Protein AF-A0A1F4AHX6-F1 (afdb_monomer_lite)

pLDDT: mean 86.94, std 16.29, range [37.53, 98.69]

Foldseek 3Di:
DDDDDPPPPPPDPPDDPPDDPDPLVVLVVLLVVCLVQPPLPLQLVVQDPQLVPFPPSVVDDSSQLVVLLNCLSVLHLGDPSVVSCLVSDPLPQRSQVRDPSNRSVSVSSVSSVCSCCCVNPHDHNDDPDDPDCPVVVVVVVCPVPDDPVVSVVVVD

Sequence (156 aa):
MFAFRHQAACMSVTNFPAKPATLIEHLGQFIADTLTRCTRCGACFKACPMTGYAPGLPAADAQDVVAGVLGLLRQEAGTADALAWIEACTQSGRCSAACPEGINAMKMMRVARMSALGSLGAPRKIAPREEKGFFRRIGAFSQLQFSADEIEKWQR

Structure (mmCIF, N/CA/C/O backbone):
data_AF-A0A1F4AHX6-F1
#
_entry.id   AF-A0A1F4AHX6-F1
#
loop_
_atom_site.group_PDB
_atom_site.id
_atom_site.type_symbol
_atom_site.label_atom_id
_atom_site.label_alt_id
_atom_site.label_comp_id
_atom_site.label_asym_id
_atom_site.label_entity_id
_atom_site.label_seq_id
_atom_site.pdbx_PDB_ins_code
_atom_site.Cartn_x
_atom_site.Cartn_y
_atom_site.Cartn_z
_atom_site.occupancy
_atom_site.B_iso_or_equiv
_atom_site.auth_seq_id
_atom_site.auth_comp_id
_atom_site.auth_asym_id
_atom_site.auth_atom_id
_atom_site.pdbx_PDB_model_num
ATOM 1 N N . MET A 1 1 ? -7.769 -52.523 19.531 1.00 39.34 1 MET A N 1
ATOM 2 C CA . MET A 1 1 ? -8.126 -52.664 18.104 1.00 39.34 1 MET A CA 1
ATOM 3 C C . MET A 1 1 ? -8.900 -51.422 17.665 1.00 39.34 1 MET A C 1
ATOM 5 O O . MET A 1 1 ? -10.110 -51.479 17.610 1.00 39.34 1 MET A O 1
ATOM 9 N N . PHE A 1 2 ? -8.228 -50.290 17.427 1.00 37.53 2 PHE A N 1
ATOM 10 C CA . PHE A 1 2 ? -8.809 -49.116 16.752 1.00 37.53 2 PHE A CA 1
ATOM 11 C C . PHE A 1 2 ? -7.665 -48.336 16.097 1.00 37.53 2 PHE A C 1
ATOM 13 O O . PHE A 1 2 ? -6.926 -47.618 16.763 1.00 37.53 2 PHE A O 1
ATOM 20 N N . ALA A 1 3 ? -7.469 -48.556 14.798 1.00 39.09 3 ALA A N 1
ATOM 21 C CA . ALA A 1 3 ? -6.518 -47.813 13.984 1.00 39.09 3 ALA A CA 1
ATOM 22 C C . ALA A 1 3 ? -7.232 -46.578 13.416 1.00 39.09 3 ALA A C 1
ATOM 24 O O . ALA A 1 3 ? -8.070 -46.697 12.523 1.00 39.09 3 ALA A O 1
ATOM 25 N N . PHE A 1 4 ? -6.917 -45.392 13.939 1.00 41.38 4 PHE A N 1
ATOM 26 C CA . PHE A 1 4 ? -7.351 -44.127 13.349 1.00 41.38 4 PHE A CA 1
ATOM 27 C C . PHE A 1 4 ? -6.550 -43.874 12.066 1.00 41.38 4 PHE A C 1
ATOM 29 O O . PHE A 1 4 ? -5.407 -43.421 12.098 1.00 41.38 4 PHE A O 1
ATOM 36 N N . ARG A 1 5 ? -7.159 -44.175 10.916 1.00 45.44 5 ARG A N 1
ATOM 37 C CA . ARG A 1 5 ? -6.695 -43.713 9.602 1.00 45.44 5 ARG A CA 1
ATOM 38 C C . ARG A 1 5 ? -6.757 -42.182 9.567 1.00 45.44 5 ARG A C 1
ATOM 40 O O . ARG A 1 5 ? -7.837 -41.609 9.463 1.00 45.44 5 ARG A O 1
ATOM 47 N N . HIS A 1 6 ? -5.608 -41.514 9.630 1.00 46.03 6 HIS A N 1
ATOM 48 C CA . HIS A 1 6 ? -5.483 -40.124 9.192 1.00 46.03 6 HIS A CA 1
ATOM 49 C C . HIS A 1 6 ? -5.485 -40.095 7.662 1.00 46.03 6 HIS A C 1
ATOM 51 O O . HIS A 1 6 ? -4.460 -40.283 7.011 1.00 46.03 6 HIS A O 1
ATOM 57 N N . GLN A 1 7 ? -6.667 -39.897 7.084 1.00 43.66 7 GLN A N 1
ATOM 58 C CA . GLN A 1 7 ? -6.826 -39.606 5.666 1.00 43.66 7 GLN A CA 1
ATOM 59 C C . GLN A 1 7 ? -6.562 -38.106 5.467 1.00 43.66 7 GLN A C 1
ATOM 61 O O . GLN A 1 7 ? -7.481 -37.291 5.492 1.00 43.66 7 GLN A O 1
ATOM 66 N N . ALA A 1 8 ? -5.292 -37.727 5.317 1.00 44.69 8 ALA A N 1
ATOM 67 C CA . ALA A 1 8 ? -4.942 -36.404 4.814 1.00 44.69 8 ALA A CA 1
ATOM 68 C C . ALA A 1 8 ? -5.373 -36.341 3.341 1.00 44.69 8 ALA A C 1
ATOM 70 O O . ALA A 1 8 ? -4.722 -36.905 2.461 1.00 44.69 8 ALA A O 1
ATOM 71 N N . ALA A 1 9 ? -6.519 -35.713 3.083 1.00 43.66 9 ALA A N 1
ATOM 72 C CA . ALA A 1 9 ? -6.969 -35.409 1.736 1.00 43.66 9 ALA A CA 1
ATOM 73 C C . ALA A 1 9 ? -5.978 -34.417 1.110 1.00 43.66 9 ALA A C 1
ATOM 75 O O . ALA A 1 9 ? -5.965 -33.231 1.434 1.00 43.66 9 ALA A O 1
ATOM 76 N N . CYS A 1 10 ? -5.120 -34.919 0.226 1.00 42.31 10 CYS A N 1
ATOM 77 C CA . CYS A 1 10 ? -4.302 -34.101 -0.653 1.00 42.31 10 CYS A CA 1
ATOM 78 C C . CYS A 1 10 ? -5.253 -33.441 -1.664 1.00 42.31 10 CYS A C 1
ATOM 80 O O . CYS A 1 10 ? -5.622 -34.047 -2.668 1.00 42.31 10 CYS A O 1
ATOM 82 N N . MET A 1 11 ? -5.743 -32.238 -1.353 1.00 42.34 11 MET A N 1
ATOM 83 C CA . MET A 1 11 ? -6.505 -31.435 -2.308 1.00 42.34 11 MET A CA 1
ATOM 84 C C . MET A 1 11 ? -5.555 -31.043 -3.441 1.00 42.34 11 MET A C 1
ATOM 86 O O . MET A 1 11 ? -4.597 -30.298 -3.242 1.00 42.34 11 MET A O 1
ATOM 90 N N . SER A 1 12 ? -5.791 -31.595 -4.626 1.00 48.56 12 SER A N 1
ATOM 91 C CA . SER A 1 12 ? -5.014 -31.338 -5.832 1.00 48.56 12 SER A CA 1
ATOM 92 C C . SER A 1 12 ? -5.196 -29.882 -6.277 1.00 48.56 12 SER A C 1
ATOM 94 O O . SER A 1 12 ? -6.215 -29.522 -6.866 1.00 48.56 12 SER A O 1
ATOM 96 N N . VAL A 1 13 ? -4.208 -29.030 -5.999 1.00 52.44 13 VAL A N 1
ATOM 97 C CA . VAL A 1 13 ? -4.164 -27.643 -6.487 1.00 52.44 13 VAL A CA 1
ATOM 98 C C . VAL A 1 13 ? -3.716 -27.659 -7.953 1.00 52.44 13 VAL A C 1
ATOM 100 O O . VAL A 1 13 ? -2.554 -27.415 -8.261 1.00 52.44 13 VAL A O 1
ATOM 103 N N . THR A 1 14 ? -4.609 -28.020 -8.877 1.00 50.62 14 THR A N 1
ATOM 104 C CA . THR A 1 14 ? -4.281 -28.178 -10.311 1.00 50.62 14 THR A CA 1
ATOM 105 C C . THR A 1 14 ? -4.651 -26.975 -11.173 1.00 50.62 14 THR A C 1
ATOM 107 O O . THR A 1 14 ? -4.724 -27.107 -12.389 1.00 50.62 14 THR A O 1
ATOM 110 N N . ASN A 1 15 ? -4.859 -25.792 -10.592 1.00 56.12 15 ASN A N 1
ATOM 111 C CA . ASN A 1 15 ? -5.124 -24.594 -11.388 1.00 56.12 15 ASN A CA 1
ATOM 112 C C . ASN A 1 15 ? -4.305 -23.399 -10.896 1.00 56.12 15 ASN A C 1
ATOM 114 O O . ASN A 1 15 ? -4.821 -22.472 -10.274 1.00 56.12 15 ASN A O 1
ATOM 118 N N . PHE A 1 16 ? -2.995 -23.445 -11.149 1.00 57.66 16 PHE A N 1
ATOM 119 C CA . PHE A 1 16 ? -2.164 -22.252 -11.041 1.00 57.66 16 PHE A CA 1
ATOM 120 C C . PHE A 1 16 ? -2.440 -21.361 -12.258 1.00 57.66 16 PHE A C 1
ATOM 122 O O . PHE A 1 16 ? -2.364 -21.857 -13.385 1.00 57.66 16 PHE A O 1
ATOM 129 N N . PRO A 1 17 ? -2.759 -20.066 -12.070 1.00 67.12 17 PRO A N 1
ATOM 130 C CA . PRO A 1 17 ? -2.892 -19.150 -13.194 1.00 67.12 17 PRO A CA 1
ATOM 131 C C . PRO A 1 17 ? -1.598 -19.146 -14.014 1.00 67.12 17 PRO A C 1
ATOM 133 O O . PRO A 1 17 ? -0.503 -19.315 -13.467 1.00 67.12 17 PRO A O 1
ATOM 136 N N . ALA A 1 18 ? -1.728 -18.958 -15.329 1.00 78.00 18 ALA A N 1
ATOM 137 C CA . ALA A 1 18 ? -0.583 -18.896 -16.227 1.00 78.00 18 ALA A CA 1
ATOM 138 C C . ALA A 1 18 ? 0.445 -17.873 -15.718 1.00 78.00 18 ALA A C 1
ATOM 140 O O . ALA A 1 18 ? 0.089 -16.772 -15.283 1.00 78.00 18 ALA A O 1
ATOM 141 N N . LYS A 1 19 ? 1.727 -18.251 -15.768 1.00 80.06 19 LYS A N 1
ATOM 142 C CA . LYS A 1 19 ? 2.831 -17.379 -15.363 1.00 80.06 19 LYS A CA 1
ATOM 143 C C . LYS A 1 19 ? 2.754 -16.071 -16.172 1.00 80.06 19 LYS A C 1
ATOM 145 O O . LYS A 1 19 ? 2.738 -16.148 -17.399 1.00 80.06 19 LYS A O 1
ATOM 150 N N . PRO A 1 20 ? 2.733 -14.896 -15.523 1.00 83.88 20 PRO A N 1
ATOM 151 C CA . PRO A 1 20 ? 2.712 -13.620 -16.233 1.00 83.88 20 PRO A CA 1
ATOM 152 C C . PRO A 1 20 ? 3.999 -13.430 -17.045 1.00 83.88 20 PRO A C 1
ATOM 154 O O . PRO A 1 20 ? 5.084 -13.818 -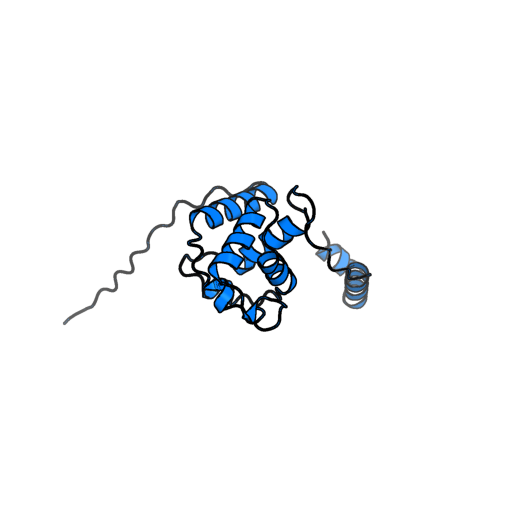16.592 1.00 83.88 20 PRO A O 1
ATOM 157 N N . ALA A 1 21 ? 3.878 -12.827 -18.228 1.00 83.88 21 ALA A N 1
ATOM 158 C CA . ALA A 1 21 ? 5.001 -12.577 -19.128 1.00 83.88 21 ALA A CA 1
ATOM 159 C C . ALA A 1 21 ? 5.789 -11.325 -18.718 1.00 83.88 21 ALA A C 1
ATOM 161 O O . ALA A 1 21 ? 6.993 -11.244 -18.965 1.00 83.88 21 ALA A O 1
ATOM 162 N N . THR A 1 22 ? 5.135 -10.365 -18.051 1.00 89.69 22 THR A N 1
ATOM 163 C CA . THR A 1 22 ? 5.761 -9.109 -17.611 1.00 89.69 22 THR A CA 1
ATOM 164 C C . THR A 1 22 ? 5.544 -8.812 -16.126 1.00 89.69 22 THR A C 1
ATOM 166 O O . THR A 1 22 ? 4.629 -9.323 -15.475 1.00 89.69 22 THR A O 1
ATOM 169 N N . LEU A 1 23 ? 6.383 -7.927 -15.572 1.00 86.81 23 LEU A N 1
ATOM 170 C CA . LEU A 1 23 ? 6.207 -7.417 -14.210 1.00 86.81 23 LEU A CA 1
ATOM 171 C C . LEU A 1 23 ? 4.861 -6.698 -14.049 1.00 86.81 23 LEU A C 1
ATOM 173 O O . LEU A 1 23 ? 4.189 -6.889 -13.041 1.00 86.81 23 LEU A O 1
ATOM 177 N N . ILE A 1 24 ? 4.461 -5.890 -15.034 1.00 90.12 24 ILE A N 1
ATOM 178 C CA . ILE A 1 24 ? 3.201 -5.138 -14.980 1.00 90.12 24 ILE A CA 1
ATOM 179 C C . ILE A 1 24 ? 2.004 -6.090 -14.958 1.00 90.12 24 ILE A C 1
ATOM 181 O O . ILE A 1 24 ? 1.116 -5.910 -14.129 1.00 90.12 24 ILE A O 1
ATOM 185 N N . GLU A 1 25 ? 2.015 -7.151 -15.767 1.00 90.62 25 GLU A N 1
ATOM 186 C CA . GLU A 1 25 ? 0.988 -8.200 -15.709 1.00 90.62 25 GLU A CA 1
ATOM 187 C C . GLU A 1 25 ? 0.958 -8.900 -14.349 1.00 90.62 25 GLU A C 1
ATOM 189 O O . GLU A 1 25 ? -0.112 -9.062 -13.762 1.00 90.62 25 GLU A O 1
ATOM 194 N N . HIS A 1 26 ? 2.123 -9.270 -13.807 1.00 92.31 26 HIS A N 1
ATOM 195 C CA . HIS A 1 26 ? 2.208 -9.908 -12.492 1.00 92.31 26 HIS A CA 1
ATOM 196 C C . HIS A 1 26 ? 1.625 -9.027 -11.378 1.00 92.31 26 HIS A C 1
ATOM 198 O O . HIS A 1 26 ? 0.922 -9.509 -10.484 1.00 92.31 26 HIS A O 1
ATOM 204 N N . LEU A 1 27 ? 1.926 -7.727 -11.414 1.00 94.62 27 LEU A N 1
ATOM 205 C CA . LEU A 1 27 ? 1.377 -6.760 -10.469 1.00 94.62 27 LEU A CA 1
ATOM 206 C C . LEU A 1 27 ? -0.122 -6.555 -10.692 1.00 94.62 27 LEU A C 1
ATOM 208 O O . LEU A 1 27 ? -0.858 -6.515 -9.711 1.00 94.62 27 LEU A O 1
ATOM 212 N N . GLY A 1 28 ? -0.580 -6.500 -11.944 1.00 95.00 28 GLY A N 1
ATOM 213 C CA . GLY A 1 28 ? -1.994 -6.397 -12.303 1.00 95.00 28 GLY A CA 1
ATOM 214 C C . GLY A 1 28 ? -2.823 -7.570 -11.780 1.00 95.00 28 GLY A C 1
ATOM 215 O O . GLY A 1 28 ? -3.851 -7.351 -11.142 1.00 95.00 28 GLY A O 1
ATOM 216 N N . GLN A 1 29 ? -2.339 -8.805 -11.945 1.00 95.19 29 GLN A N 1
ATOM 217 C CA . GLN A 1 29 ? -2.976 -10.007 -11.389 1.00 95.19 29 GLN A CA 1
ATOM 218 C C . GLN A 1 29 ? -3.084 -9.936 -9.859 1.00 95.19 29 GLN A C 1
ATOM 220 O O . GLN A 1 29 ? -4.135 -10.222 -9.291 1.00 95.19 29 GLN A O 1
ATOM 225 N N . PHE A 1 30 ? -2.010 -9.511 -9.186 1.00 96.81 30 PHE A N 1
ATOM 226 C CA . PHE A 1 30 ? -2.012 -9.348 -7.732 1.00 96.81 30 PHE A CA 1
ATOM 227 C C . PHE A 1 30 ? -2.960 -8.234 -7.261 1.00 96.81 30 PHE A C 1
ATOM 229 O O . PHE A 1 30 ? -3.639 -8.399 -6.246 1.00 96.81 30 PHE A O 1
ATOM 236 N N . ILE A 1 31 ? -3.008 -7.107 -7.978 1.00 97.81 31 ILE A N 1
ATOM 237 C CA . ILE A 1 31 ? -3.922 -5.995 -7.691 1.00 97.81 31 ILE A CA 1
ATOM 238 C C . ILE A 1 31 ? -5.369 -6.466 -7.824 1.00 97.81 31 ILE A C 1
ATOM 240 O O . ILE A 1 31 ? -6.151 -6.244 -6.904 1.00 97.81 31 ILE A O 1
ATOM 244 N N . ALA A 1 32 ? -5.707 -7.147 -8.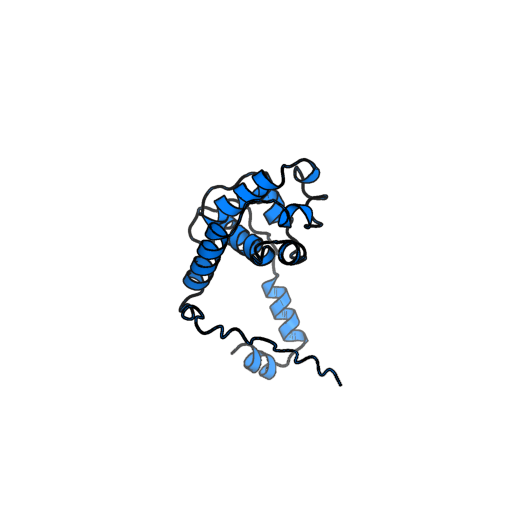922 1.00 97.56 32 ALA A N 1
ATOM 245 C CA . ALA A 1 32 ? -7.049 -7.667 -9.157 1.00 97.56 32 ALA A CA 1
ATOM 246 C C . ALA A 1 32 ? -7.479 -8.640 -8.047 1.00 97.56 32 ALA A C 1
ATOM 248 O O . ALA A 1 32 ? -8.507 -8.413 -7.414 1.00 97.56 32 ALA A O 1
ATOM 249 N N . ASP A 1 33 ? -6.652 -9.644 -7.729 1.00 97.69 33 ASP A N 1
ATOM 250 C CA . ASP A 1 33 ? -6.917 -10.598 -6.639 1.00 97.69 33 ASP A CA 1
ATOM 251 C C . ASP A 1 33 ? -7.114 -9.892 -5.287 1.00 97.69 33 ASP A C 1
ATOM 253 O O . ASP A 1 33 ? -8.068 -10.168 -4.555 1.00 97.69 33 ASP A O 1
ATOM 257 N N . THR A 1 34 ? -6.255 -8.914 -4.981 1.00 98.38 34 THR A N 1
ATOM 258 C CA . THR A 1 34 ? -6.354 -8.128 -3.744 1.00 98.38 34 THR A CA 1
ATOM 259 C C . THR A 1 34 ? -7.657 -7.333 -3.688 1.00 98.38 34 THR A C 1
ATOM 261 O O . THR A 1 34 ? -8.324 -7.338 -2.655 1.00 98.38 34 THR A O 1
ATOM 264 N N . LEU A 1 35 ? -8.036 -6.655 -4.775 1.00 98.44 35 LEU A N 1
ATOM 265 C CA . LEU A 1 35 ? -9.263 -5.856 -4.843 1.00 98.44 35 LEU A CA 1
ATOM 266 C C . LEU A 1 35 ? -10.528 -6.718 -4.752 1.00 98.44 35 LEU A C 1
ATOM 268 O O . LEU A 1 35 ? -11.528 -6.248 -4.215 1.00 98.44 35 LEU A O 1
ATOM 272 N N . THR A 1 36 ? -10.479 -7.960 -5.237 1.00 98.44 36 THR A N 1
ATOM 273 C CA . THR A 1 36 ? -11.587 -8.917 -5.128 1.00 98.44 36 THR A CA 1
ATOM 274 C C . THR A 1 36 ? -11.740 -9.467 -3.711 1.00 98.44 36 THR A C 1
ATOM 276 O O . THR A 1 36 ? -12.861 -9.580 -3.222 1.00 98.44 36 THR A O 1
ATOM 279 N N . ARG A 1 37 ? -10.636 -9.819 -3.044 1.00 98.38 37 ARG A N 1
ATOM 280 C CA . ARG A 1 37 ? -10.673 -10.518 -1.746 1.00 98.38 37 ARG A CA 1
ATOM 281 C C . ARG A 1 37 ? -10.672 -9.586 -0.542 1.00 98.38 37 ARG A C 1
ATOM 283 O O . ARG A 1 37 ? -11.099 -9.986 0.534 1.00 98.38 37 ARG A O 1
ATOM 290 N N . CYS A 1 38 ? -10.155 -8.363 -0.665 1.00 98.38 38 CYS A N 1
ATOM 291 C CA . CYS A 1 38 ? -9.999 -7.492 0.495 1.00 98.38 38 CYS A CA 1
ATOM 292 C C . CYS A 1 38 ? -11.356 -7.031 1.043 1.00 98.38 38 CYS A C 1
ATOM 294 O O . CYS A 1 38 ? -12.047 -6.211 0.443 1.00 98.38 38 CYS A O 1
ATOM 296 N N . THR A 1 39 ? -11.679 -7.468 2.259 1.00 98.25 39 THR A N 1
ATOM 297 C CA . THR A 1 39 ? -12.906 -7.088 2.979 1.00 98.25 39 THR A CA 1
ATOM 298 C C . THR A 1 39 ? -12.843 -5.710 3.638 1.00 98.25 39 THR A C 1
ATOM 300 O O . THR A 1 39 ? -13.813 -5.277 4.252 1.00 98.25 39 THR A O 1
ATOM 303 N N . ARG A 1 40 ? -11.705 -5.005 3.539 1.00 98.25 40 ARG A N 1
ATOM 304 C CA . ARG A 1 40 ? -11.425 -3.736 4.244 1.00 98.25 40 ARG A CA 1
ATOM 305 C C . ARG A 1 40 ? -11.502 -3.834 5.774 1.00 98.25 40 ARG A C 1
ATOM 307 O O . ARG A 1 40 ? -11.631 -2.825 6.450 1.00 98.25 40 ARG A O 1
ATOM 314 N N . CYS A 1 41 ? -11.348 -5.030 6.347 1.00 98.50 41 CYS A N 1
ATOM 315 C CA . CYS A 1 41 ? -11.497 -5.259 7.790 1.00 98.50 41 CYS A CA 1
ATOM 316 C C . CYS A 1 41 ? -10.497 -4.504 8.695 1.00 98.50 41 CYS A C 1
ATOM 318 O O . CYS A 1 41 ? -10.701 -4.436 9.907 1.00 98.50 41 CYS A O 1
ATOM 320 N N . GLY A 1 42 ? -9.397 -3.971 8.151 1.00 98.38 42 GLY A N 1
ATOM 321 C CA . GLY A 1 42 ? -8.411 -3.200 8.919 1.00 98.38 42 GLY A CA 1
ATOM 322 C C . GLY A 1 42 ? -7.439 -4.031 9.772 1.00 98.38 42 GLY A C 1
ATOM 323 O O . GLY A 1 42 ? -6.574 -3.459 10.431 1.00 98.38 42 GLY A O 1
ATOM 324 N N . ALA A 1 43 ? -7.516 -5.368 9.766 1.00 98.69 43 ALA A N 1
ATOM 325 C CA . ALA A 1 43 ? -6.648 -6.222 10.591 1.00 98.69 43 ALA A CA 1
ATOM 326 C C . ALA A 1 43 ? -5.147 -6.011 10.302 1.00 98.69 43 ALA A C 1
ATOM 328 O O . ALA A 1 43 ? -4.326 -5.930 11.216 1.00 98.69 43 ALA A O 1
ATOM 329 N N . CYS A 1 44 ? -4.795 -5.836 9.027 1.00 98.44 44 CYS A N 1
ATOM 330 C CA . CYS A 1 44 ? -3.432 -5.542 8.588 1.00 98.44 44 CYS A CA 1
ATOM 331 C C . CYS A 1 44 ? -2.900 -4.201 9.127 1.00 98.44 44 CYS A C 1
ATOM 333 O O . CYS A 1 44 ? -1.715 -4.109 9.452 1.00 98.44 44 CYS A O 1
ATOM 335 N N . PHE A 1 45 ? -3.766 -3.192 9.245 1.00 98.56 45 PHE A N 1
ATOM 336 C CA . PHE A 1 45 ? -3.440 -1.887 9.818 1.00 98.56 45 PHE A CA 1
ATOM 337 C C . PHE A 1 45 ? -3.202 -1.999 11.325 1.00 98.56 45 PHE A C 1
ATOM 339 O O . PHE A 1 45 ? -2.145 -1.602 11.813 1.00 98.56 45 PHE A O 1
ATOM 346 N N . LYS A 1 46 ? -4.122 -2.648 12.049 1.00 98.19 46 LYS A N 1
ATOM 347 C CA . LYS A 1 46 ? -4.024 -2.856 13.506 1.00 98.19 46 LYS A CA 1
ATOM 348 C C . LYS A 1 46 ? -2.787 -3.664 13.917 1.00 98.19 46 LYS A C 1
ATOM 350 O O . LYS A 1 46 ? -2.223 -3.430 14.978 1.00 98.19 46 LYS A O 1
ATOM 355 N N . ALA A 1 47 ? -2.343 -4.599 13.077 1.00 98.12 47 ALA A N 1
ATOM 356 C CA . ALA A 1 47 ? -1.145 -5.402 13.330 1.00 98.12 47 ALA A CA 1
ATOM 357 C C . ALA A 1 47 ? 0.178 -4.681 13.004 1.00 98.12 47 ALA A C 1
ATOM 359 O O . ALA A 1 47 ? 1.260 -5.182 13.340 1.00 98.12 47 ALA A O 1
ATOM 360 N N . CYS A 1 48 ? 0.128 -3.549 12.298 1.00 97.88 48 CYS A N 1
ATOM 361 C CA . CYS A 1 48 ? 1.322 -2.836 11.872 1.00 97.88 48 CYS A CA 1
ATOM 362 C C . CYS A 1 48 ? 1.948 -2.083 13.060 1.00 97.88 48 CYS A C 1
ATOM 364 O O . CYS A 1 48 ? 1.281 -1.253 13.660 1.00 97.88 48 CYS A O 1
ATOM 366 N N . PRO A 1 49 ? 3.240 -2.284 13.376 1.00 96.19 49 PRO A N 1
ATOM 367 C CA . PRO A 1 49 ? 3.877 -1.576 14.487 1.00 96.19 49 PRO A CA 1
ATOM 368 C C . PRO A 1 49 ? 4.082 -0.080 14.205 1.00 96.19 49 PRO A C 1
ATOM 370 O O . PRO A 1 49 ? 4.306 0.686 15.131 1.00 96.19 49 PRO A O 1
ATOM 373 N N . MET A 1 50 ? 4.021 0.346 12.938 1.00 96.25 50 MET A N 1
ATOM 374 C CA . MET A 1 50 ? 4.324 1.726 12.543 1.00 96.25 50 MET A CA 1
ATOM 375 C C . MET A 1 50 ? 3.141 2.685 12.694 1.00 96.25 50 MET A C 1
ATOM 377 O O . MET A 1 50 ? 3.347 3.896 12.702 1.00 96.25 50 MET A O 1
ATOM 381 N N . THR A 1 51 ? 1.915 2.176 12.836 1.00 96.44 51 THR A N 1
ATOM 382 C CA . THR A 1 51 ? 0.707 3.012 12.947 1.00 96.44 51 THR A CA 1
ATOM 383 C C . THR A 1 51 ? 0.676 3.832 14.233 1.00 96.44 51 THR A C 1
ATOM 385 O O . THR A 1 51 ? 0.084 4.901 14.244 1.00 96.44 51 THR A O 1
ATOM 388 N N . GLY A 1 52 ? 1.386 3.402 15.281 1.00 94.06 52 GLY A N 1
ATOM 389 C CA . GLY A 1 52 ? 1.563 4.182 16.510 1.00 94.06 52 GLY A CA 1
ATOM 390 C C . GLY A 1 52 ? 2.549 5.354 16.400 1.00 94.06 52 GLY A C 1
ATOM 391 O O . GLY A 1 52 ? 2.559 6.210 17.278 1.00 94.06 52 GLY A O 1
ATOM 392 N N . TYR A 1 53 ? 3.381 5.401 15.353 1.00 91.81 53 TYR A N 1
ATOM 393 C CA . TYR A 1 53 ? 4.473 6.379 15.223 1.00 91.81 53 TYR A CA 1
ATOM 394 C C . TYR A 1 53 ? 4.293 7.357 14.060 1.00 91.81 53 TYR A C 1
ATOM 396 O O . TYR A 1 53 ? 4.928 8.409 14.038 1.00 91.81 53 T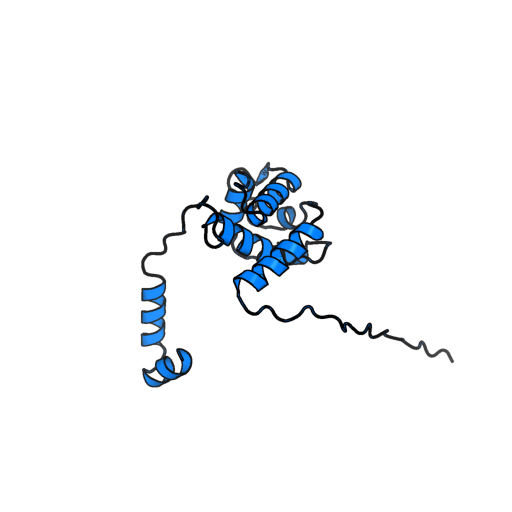YR A O 1
ATOM 404 N N . ALA A 1 54 ? 3.470 7.012 13.070 1.00 89.06 54 ALA A N 1
ATOM 405 C CA . ALA A 1 54 ? 3.203 7.888 11.939 1.00 89.06 54 ALA A CA 1
ATOM 406 C C . ALA A 1 54 ? 2.184 8.978 12.326 1.00 89.06 54 ALA A C 1
ATOM 408 O O . ALA A 1 54 ? 1.200 8.662 12.995 1.00 89.06 54 ALA A O 1
ATOM 409 N N . PRO A 1 55 ? 2.362 10.238 11.896 1.00 87.00 55 PRO A N 1
ATOM 410 C CA . PRO A 1 55 ? 1.392 11.301 12.159 1.00 87.00 55 PRO A CA 1
ATOM 411 C C . PRO A 1 55 ? -0.024 10.925 11.692 1.00 87.00 55 PRO A C 1
ATOM 413 O O . PRO A 1 55 ? -0.188 10.356 10.616 1.00 87.00 55 PRO A O 1
ATOM 416 N N . GLY A 1 56 ? -1.040 11.226 12.505 1.00 89.88 56 GLY A N 1
ATOM 417 C CA . GLY A 1 56 ? -2.459 10.976 12.19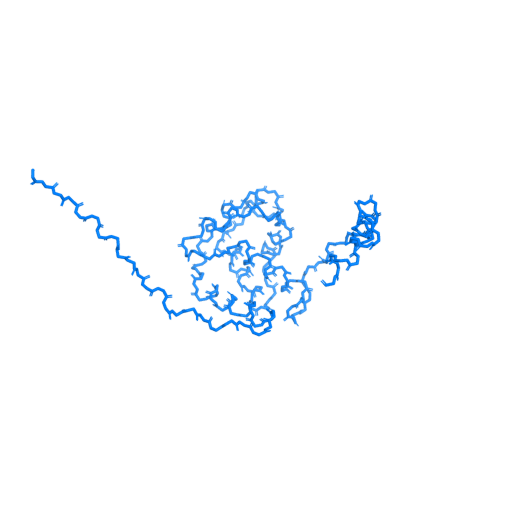7 1.00 89.88 56 GLY A CA 1
ATOM 418 C C . GLY A 1 56 ? -2.935 9.531 12.409 1.00 89.88 56 GLY A C 1
ATOM 419 O O . GLY A 1 56 ? -4.049 9.317 12.881 1.00 89.88 56 GLY A O 1
ATOM 420 N N . LEU A 1 57 ? -2.078 8.532 12.178 1.00 95.19 57 LEU A N 1
ATOM 421 C CA . LEU A 1 57 ? -2.471 7.115 12.213 1.00 95.19 57 LEU A CA 1
ATOM 422 C C . LEU A 1 57 ? -2.911 6.544 13.571 1.00 95.19 57 LEU A C 1
ATOM 424 O O . LEU A 1 57 ? -3.771 5.663 13.548 1.00 95.19 57 LEU A O 1
ATOM 428 N N . PRO A 1 58 ? -2.409 6.997 14.740 1.00 94.69 58 PRO A N 1
ATOM 429 C CA . PRO A 1 58 ? -2.867 6.471 16.025 1.00 94.69 58 PRO A CA 1
ATOM 430 C C . PRO A 1 58 ? -4.365 6.674 16.280 1.00 94.69 58 PRO A C 1
ATOM 432 O O . PRO A 1 58 ? -4.959 5.905 17.031 1.00 94.69 58 PRO A O 1
ATOM 435 N N . ALA A 1 59 ? -4.963 7.702 15.668 1.00 93.06 59 ALA A N 1
ATOM 436 C CA . ALA A 1 59 ? -6.380 8.037 15.797 1.00 93.06 59 ALA A CA 1
ATOM 437 C C . ALA A 1 59 ? -7.203 7.702 14.537 1.00 93.06 59 ALA A C 1
ATOM 439 O O . ALA A 1 59 ? -8.410 7.938 14.526 1.00 93.06 59 ALA A O 1
ATOM 440 N N . ALA A 1 60 ? -6.569 7.186 13.481 1.00 96.56 60 ALA A N 1
ATOM 441 C CA . ALA A 1 60 ? -7.227 6.915 12.209 1.00 96.56 60 ALA A CA 1
ATOM 442 C C . ALA A 1 60 ? -8.097 5.651 12.273 1.00 96.56 60 ALA A C 1
ATOM 444 O O . ALA A 1 60 ? -7.744 4.660 12.924 1.00 96.56 60 ALA A O 1
ATOM 445 N N . ASP A 1 61 ? -9.213 5.656 11.541 1.00 97.88 61 ASP A N 1
ATOM 446 C CA . ASP A 1 61 ? -10.031 4.459 11.379 1.00 97.88 61 ASP A CA 1
ATOM 447 C C . ASP A 1 61 ? -9.338 3.448 10.453 1.00 97.88 61 ASP A C 1
ATOM 449 O O . ASP A 1 61 ? -8.975 3.732 9.311 1.00 97.88 61 ASP A O 1
ATOM 453 N N . ALA A 1 62 ? -9.157 2.224 10.947 1.00 98.00 62 ALA A N 1
ATOM 454 C CA . ALA A 1 62 ? -8.414 1.193 10.232 1.00 98.00 62 ALA A CA 1
ATOM 455 C C . ALA A 1 62 ? -9.050 0.804 8.883 1.00 98.00 62 ALA A C 1
ATOM 457 O O . ALA A 1 62 ? -8.327 0.404 7.966 1.00 98.00 62 ALA A O 1
ATOM 458 N N . GLN A 1 63 ? -10.378 0.864 8.763 1.00 98.31 63 GLN A N 1
ATOM 459 C CA . GLN A 1 63 ? -11.087 0.516 7.531 1.00 98.31 63 GLN A CA 1
ATOM 460 C C . GLN A 1 63 ? -10.925 1.624 6.492 1.00 98.31 63 GLN A C 1
ATOM 462 O O . GLN A 1 63 ? -10.634 1.320 5.331 1.00 98.31 63 GLN A O 1
ATOM 467 N N . ASP A 1 64 ? -11.018 2.885 6.915 1.00 98.19 64 ASP A N 1
ATOM 468 C CA . ASP A 1 64 ? -10.842 4.050 6.040 1.00 98.19 64 ASP A CA 1
ATOM 469 C C . ASP A 1 64 ? -9.416 4.140 5.488 1.00 98.19 64 ASP A C 1
ATOM 471 O O . ASP A 1 64 ? -9.217 4.341 4.282 1.00 98.19 64 ASP A O 1
ATOM 475 N N . VAL A 1 65 ? -8.403 3.893 6.326 1.00 98.31 65 VAL A N 1
ATOM 476 C CA . VAL A 1 65 ? -7.009 3.853 5.860 1.00 98.31 65 VAL A CA 1
ATOM 477 C C . VAL A 1 65 ? -6.810 2.738 4.832 1.00 98.31 65 VAL A C 1
ATOM 479 O O . VAL A 1 65 ? -6.212 2.961 3.774 1.00 98.31 65 VAL A O 1
ATOM 482 N N . VAL A 1 66 ? -7.332 1.534 5.098 1.00 98.56 66 VAL A N 1
ATOM 483 C CA . VAL A 1 66 ? -7.243 0.420 4.141 1.00 98.56 66 VAL A CA 1
ATOM 484 C C . VAL A 1 66 ? -7.999 0.741 2.851 1.00 98.56 66 VAL A C 1
ATOM 486 O O . VAL A 1 66 ? -7.487 0.442 1.772 1.00 98.56 66 VAL A O 1
ATOM 489 N N . ALA A 1 67 ? -9.162 1.390 2.920 1.00 98.44 67 ALA A N 1
ATOM 490 C CA . ALA A 1 67 ? -9.894 1.832 1.736 1.00 98.44 67 ALA A CA 1
ATOM 491 C C . ALA A 1 67 ? -9.061 2.804 0.883 1.00 98.44 67 ALA A C 1
ATOM 493 O O . ALA A 1 67 ? -8.992 2.632 -0.337 1.00 98.44 67 ALA A O 1
ATOM 494 N N . GLY A 1 68 ? -8.354 3.747 1.515 1.00 98.25 68 GLY A N 1
ATOM 495 C CA . GLY A 1 68 ? -7.414 4.637 0.833 1.00 98.25 68 GLY A CA 1
ATOM 496 C C . GLY A 1 68 ? -6.252 3.892 0.163 1.00 98.25 68 GLY A C 1
ATOM 497 O O . GLY A 1 68 ? -5.895 4.209 -0.973 1.00 98.25 68 GLY A O 1
ATOM 498 N N . VAL A 1 69 ? -5.704 2.852 0.805 1.00 98.50 69 VAL A N 1
ATOM 499 C CA . VAL A 1 69 ? -4.671 1.988 0.199 1.00 98.50 69 VAL A CA 1
ATOM 500 C C . VAL A 1 69 ? -5.215 1.228 -1.013 1.00 98.50 69 VAL A C 1
ATOM 502 O O . VAL A 1 69 ? -4.533 1.141 -2.034 1.00 98.50 69 VAL A O 1
ATOM 505 N N . LEU A 1 70 ? -6.446 0.711 -0.948 1.00 98.56 70 LEU A N 1
ATOM 506 C CA . LEU A 1 70 ? -7.083 0.069 -2.103 1.00 98.56 70 LEU A CA 1
ATOM 507 C C . LEU A 1 70 ? -7.325 1.063 -3.248 1.00 98.56 70 LEU A C 1
ATOM 509 O O . LEU A 1 70 ? -7.142 0.692 -4.406 1.00 98.56 70 LEU A O 1
ATOM 513 N N . GLY A 1 71 ? -7.669 2.319 -2.945 1.00 98.12 71 GLY A N 1
ATOM 514 C CA . GLY A 1 71 ? -7.747 3.391 -3.945 1.00 98.12 71 GLY A CA 1
ATOM 515 C C . GLY A 1 71 ? -6.421 3.581 -4.687 1.00 98.12 71 GLY A C 1
ATOM 516 O O . GLY A 1 71 ? -6.389 3.640 -5.915 1.00 98.12 71 GLY A O 1
ATOM 517 N N . LEU A 1 72 ? -5.292 3.533 -3.975 1.00 98.06 72 LEU A N 1
ATOM 518 C CA . LEU A 1 72 ? -3.971 3.586 -4.611 1.00 98.06 72 LEU A CA 1
ATOM 519 C C . LEU A 1 72 ? -3.712 2.389 -5.532 1.00 98.06 72 LEU A C 1
ATOM 521 O O . LEU A 1 72 ? -3.112 2.562 -6.594 1.00 98.06 72 LEU A O 1
ATOM 525 N N . LEU A 1 73 ? -4.180 1.184 -5.194 1.00 97.88 73 LEU A N 1
ATOM 526 C CA . LEU A 1 73 ? -4.084 0.037 -6.109 1.00 97.88 73 LEU A CA 1
ATOM 527 C C . LEU A 1 73 ? -4.898 0.260 -7.392 1.00 97.88 73 LEU A C 1
ATOM 529 O O . LEU A 1 73 ? -4.443 -0.130 -8.466 1.00 97.88 73 LEU A O 1
ATOM 533 N N . ARG A 1 74 ? -6.037 0.957 -7.294 1.00 96.81 74 ARG A N 1
ATOM 534 C CA . ARG A 1 74 ? -6.850 1.413 -8.437 1.00 96.81 74 ARG A CA 1
ATOM 535 C C . ARG A 1 74 ? -6.256 2.611 -9.188 1.00 96.81 74 ARG A C 1
ATOM 537 O O . ARG A 1 74 ? -6.901 3.125 -10.090 1.00 96.81 74 ARG A O 1
ATOM 544 N N . GLN A 1 75 ? -5.037 3.041 -8.846 1.00 95.44 75 GLN A N 1
ATOM 545 C CA . GLN A 1 75 ? -4.372 4.225 -9.409 1.00 95.44 75 GLN A CA 1
ATOM 546 C C . GLN A 1 75 ? -5.059 5.569 -9.065 1.00 95.44 75 GLN A C 1
ATOM 548 O O . GLN A 1 75 ? -4.746 6.600 -9.662 1.00 95.44 75 GLN A O 1
ATOM 553 N N . GLU A 1 76 ? -5.941 5.592 -8.061 1.00 95.81 76 GLU A N 1
ATOM 554 C CA . GLU A 1 76 ? -6.600 6.803 -7.546 1.00 95.81 76 GLU A CA 1
ATOM 555 C C . GLU A 1 76 ? -5.681 7.586 -6.592 1.00 95.81 76 GLU A C 1
ATOM 557 O O . GLU A 1 76 ? -4.578 7.146 -6.273 1.00 95.81 76 GLU A O 1
ATOM 562 N N . ALA A 1 77 ? -6.130 8.753 -6.110 1.00 92.31 77 ALA A N 1
ATOM 563 C CA . ALA A 1 77 ? -5.369 9.641 -5.219 1.00 92.31 77 ALA A CA 1
ATOM 564 C C . ALA A 1 77 ? -4.882 8.967 -3.918 1.00 92.31 77 ALA A C 1
ATOM 566 O O . ALA A 1 77 ? -3.777 9.258 -3.461 1.00 92.31 77 ALA A O 1
ATOM 567 N N . GLY A 1 78 ? -5.689 8.064 -3.351 1.00 92.62 78 GLY A N 1
ATOM 568 C CA . GLY A 1 78 ? -5.541 7.619 -1.964 1.00 92.62 78 GLY A CA 1
ATOM 569 C C . GLY A 1 78 ? -5.968 8.695 -0.957 1.00 92.62 78 GLY A C 1
ATOM 570 O O . GLY A 1 78 ? -6.280 9.825 -1.328 1.00 92.62 78 GLY A O 1
ATOM 571 N N . THR A 1 79 ? -5.997 8.340 0.328 1.00 96.00 79 THR A N 1
ATOM 572 C CA . THR A 1 79 ? -6.251 9.281 1.435 1.00 96.00 79 THR A CA 1
ATOM 573 C C . THR A 1 79 ? -4.937 9.740 2.068 1.00 96.00 79 THR A C 1
ATOM 575 O O . THR A 1 79 ? -3.916 9.063 1.935 1.00 96.00 79 THR A O 1
ATOM 578 N N . ALA A 1 80 ? -4.953 10.864 2.793 1.00 96.06 80 ALA A N 1
ATOM 579 C CA . ALA A 1 80 ? -3.775 11.356 3.513 1.00 96.06 80 ALA A CA 1
ATOM 580 C C . ALA A 1 80 ? -3.214 10.299 4.482 1.00 96.06 80 ALA A C 1
ATOM 582 O O . ALA A 1 80 ? -2.015 10.032 4.471 1.00 96.06 80 ALA A O 1
ATOM 583 N N . ASP A 1 81 ? -4.085 9.616 5.228 1.00 97.50 81 ASP A N 1
ATOM 584 C CA . ASP A 1 81 ? -3.673 8.554 6.148 1.00 97.50 81 ASP A CA 1
ATOM 585 C C . ASP A 1 81 ? -3.122 7.321 5.413 1.00 97.50 81 ASP A C 1
ATOM 587 O O . ASP A 1 81 ? -2.140 6.716 5.845 1.00 97.50 81 ASP A O 1
ATOM 591 N N . ALA A 1 82 ? -3.684 6.951 4.256 1.00 97.50 82 ALA A N 1
ATOM 592 C CA . ALA A 1 82 ? -3.128 5.864 3.449 1.00 97.50 82 ALA A CA 1
ATOM 593 C C . ALA A 1 82 ? -1.712 6.189 2.954 1.00 97.50 82 ALA A C 1
ATOM 595 O O . ALA A 1 82 ? -0.828 5.328 2.998 1.00 97.50 82 ALA A O 1
ATOM 596 N N . LEU A 1 83 ? -1.480 7.431 2.517 1.00 96.62 83 LEU A N 1
ATOM 597 C CA . LEU A 1 83 ? -0.158 7.903 2.109 1.00 96.62 83 LEU A CA 1
ATOM 598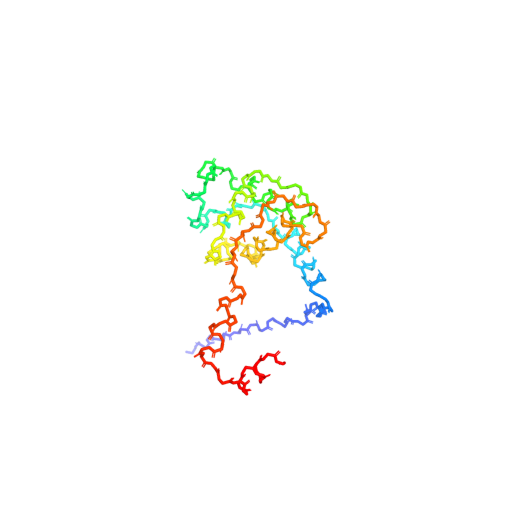 C C . LEU A 1 83 ? 0.808 7.920 3.302 1.00 96.62 83 LEU A C 1
ATOM 600 O O . LEU A 1 83 ? 1.891 7.342 3.197 1.00 96.62 83 LEU A O 1
ATOM 604 N N . ALA A 1 84 ? 0.384 8.443 4.457 1.00 96.50 84 ALA A N 1
ATOM 605 C CA . ALA A 1 84 ? 1.179 8.440 5.685 1.00 96.50 84 ALA A CA 1
ATOM 606 C C . ALA A 1 84 ? 1.580 7.015 6.107 1.00 96.50 84 ALA A C 1
ATOM 608 O O . ALA A 1 84 ? 2.735 6.761 6.463 1.00 96.50 84 ALA A O 1
ATOM 609 N N . TRP A 1 85 ? 0.664 6.046 6.003 1.00 97.38 85 TRP A N 1
ATOM 610 C CA . TRP A 1 85 ? 0.961 4.648 6.320 1.00 97.38 85 TRP A CA 1
ATOM 611 C C . TRP A 1 85 ? 1.950 4.014 5.339 1.00 97.38 85 TRP A C 1
ATOM 613 O O . TRP A 1 85 ? 2.862 3.282 5.741 1.00 97.38 85 TRP A O 1
ATOM 623 N N . ILE A 1 86 ? 1.810 4.315 4.050 1.00 95.75 86 ILE A N 1
ATOM 624 C CA . ILE A 1 86 ? 2.738 3.866 3.008 1.00 95.75 86 ILE A CA 1
ATOM 625 C C . ILE A 1 86 ? 4.134 4.450 3.210 1.00 95.75 86 ILE A C 1
ATOM 627 O O . ILE A 1 86 ? 5.129 3.737 3.019 1.00 95.75 86 ILE A O 1
ATOM 631 N N . GLU A 1 87 ? 4.226 5.720 3.594 1.00 94.44 87 GLU A N 1
ATOM 632 C CA . GLU A 1 87 ? 5.492 6.393 3.869 1.00 94.44 87 GLU A CA 1
ATOM 633 C C . GLU A 1 87 ? 6.180 5.823 5.110 1.00 94.44 87 GLU A C 1
ATOM 635 O O . GLU A 1 87 ? 7.382 5.550 5.051 1.00 94.44 87 GLU A O 1
ATOM 640 N N . ALA A 1 88 ? 5.412 5.531 6.164 1.00 94.88 88 ALA A N 1
ATOM 641 C CA . ALA A 1 88 ? 5.894 4.935 7.409 1.00 94.88 88 ALA A CA 1
ATOM 642 C C . ALA A 1 88 ? 6.236 3.435 7.309 1.00 94.88 88 ALA A C 1
ATOM 644 O O . ALA A 1 88 ? 6.788 2.862 8.250 1.00 94.88 88 ALA A O 1
ATOM 645 N N . CYS A 1 89 ? 5.909 2.765 6.200 1.00 95.12 89 CYS A N 1
ATOM 646 C CA . CYS A 1 89 ? 6.114 1.327 6.048 1.00 95.12 89 CYS A CA 1
ATOM 647 C C . CYS A 1 89 ? 7.603 0.936 6.112 1.00 95.12 89 CYS A C 1
ATOM 649 O O . CYS A 1 89 ? 8.386 1.219 5.205 1.00 95.12 89 CYS A O 1
ATOM 651 N N . THR A 1 90 ? 7.966 0.183 7.152 1.00 94.31 90 THR A N 1
ATOM 652 C CA . THR A 1 90 ? 9.306 -0.394 7.373 1.00 94.31 90 THR A CA 1
ATOM 653 C C . THR A 1 90 ? 9.434 -1.843 6.907 1.00 94.31 90 THR A C 1
ATOM 655 O O . THR A 1 90 ? 10.457 -2.476 7.135 1.00 94.31 90 THR A O 1
ATOM 658 N N . GLN A 1 91 ? 8.406 -2.381 6.240 1.00 94.81 91 GLN A N 1
ATOM 659 C CA . GLN A 1 91 ? 8.392 -3.752 5.711 1.00 94.81 91 GLN A CA 1
ATOM 660 C C . GLN A 1 91 ? 8.483 -4.848 6.792 1.00 94.81 91 GLN A C 1
ATOM 662 O O . GLN A 1 91 ? 9.011 -5.925 6.546 1.00 94.81 91 GLN A O 1
ATOM 667 N N . SER A 1 92 ? 7.896 -4.615 7.970 1.00 95.00 92 SER A N 1
ATOM 668 C CA . SER A 1 92 ? 7.900 -5.574 9.091 1.00 95.00 92 SER A CA 1
ATOM 669 C C . SER A 1 92 ? 7.185 -6.908 8.824 1.00 95.00 92 SER A C 1
ATOM 671 O O . SER A 1 92 ? 7.337 -7.846 9.599 1.00 95.00 92 SER A O 1
ATOM 673 N N . GLY A 1 93 ? 6.339 -6.994 7.792 1.00 95.81 93 GLY A N 1
ATOM 674 C CA . GLY A 1 93 ? 5.628 -8.222 7.407 1.00 95.81 93 GLY A CA 1
ATOM 675 C C . GLY A 1 93 ? 4.456 -8.638 8.310 1.00 95.81 93 GLY A C 1
ATOM 676 O O . GLY A 1 93 ? 3.643 -9.460 7.892 1.00 95.81 93 GLY A O 1
ATOM 677 N N . ARG A 1 94 ? 4.297 -8.039 9.501 1.00 97.62 94 ARG A N 1
ATOM 678 C CA . ARG A 1 94 ? 3.237 -8.381 10.478 1.00 97.62 94 ARG A CA 1
ATOM 679 C C . ARG A 1 94 ? 1.820 -8.323 9.906 1.00 97.62 94 ARG A C 1
ATOM 681 O O . ARG A 1 94 ? 0.973 -9.141 10.247 1.00 97.62 94 ARG A O 1
ATOM 688 N N . CYS A 1 95 ? 1.575 -7.381 9.002 1.00 97.81 95 CYS A N 1
ATOM 689 C CA . CYS A 1 95 ? 0.285 -7.207 8.352 1.00 97.81 95 CYS A CA 1
ATOM 690 C C . CYS A 1 95 ? -0.138 -8.410 7.494 1.00 97.81 95 CYS A C 1
ATOM 692 O O . CYS A 1 95 ? -1.333 -8.682 7.407 1.00 97.81 95 CYS A O 1
ATOM 694 N N . SER A 1 96 ? 0.805 -9.130 6.873 1.00 97.69 96 SER A N 1
ATOM 695 C CA . SER A 1 96 ? 0.482 -10.288 6.028 1.00 97.69 96 SER A CA 1
ATOM 696 C C . SER A 1 96 ? -0.021 -11.467 6.856 1.00 97.69 96 SER A C 1
ATOM 698 O O . SER A 1 96 ? -0.984 -12.110 6.461 1.00 97.69 96 SER A O 1
ATOM 700 N N . ALA A 1 97 ? 0.579 -11.712 8.026 1.00 95.44 97 ALA A N 1
ATOM 701 C CA . ALA A 1 97 ? 0.138 -12.774 8.933 1.00 95.44 97 ALA A CA 1
ATOM 702 C C . ALA A 1 97 ? -1.235 -12.482 9.567 1.00 95.44 97 ALA A C 1
ATOM 704 O O . ALA A 1 97 ? -1.967 -13.402 9.907 1.00 95.44 97 ALA A O 1
ATOM 705 N N . ALA A 1 98 ? -1.589 -11.203 9.715 1.00 98.25 98 ALA A N 1
ATOM 706 C CA . ALA A 1 98 ? -2.845 -10.771 10.324 1.00 98.25 98 ALA A CA 1
ATOM 707 C C . ALA A 1 98 ? -4.040 -10.739 9.355 1.00 98.25 98 ALA A C 1
ATOM 709 O O . ALA A 1 98 ? -5.156 -10.453 9.783 1.00 98.25 98 ALA A O 1
ATOM 710 N N . CYS A 1 99 ? -3.832 -10.954 8.051 1.00 98.50 99 CYS A N 1
ATOM 711 C CA . CYS A 1 99 ? -4.912 -10.866 7.074 1.00 98.50 99 CYS A CA 1
ATOM 712 C C . CYS A 1 99 ? -5.768 -12.148 7.087 1.00 98.50 99 CYS A C 1
ATOM 714 O O . CYS A 1 99 ? -5.259 -13.193 6.677 1.00 98.50 99 CYS A O 1
ATOM 716 N N . PRO A 1 100 ? -7.061 -12.088 7.473 1.00 98.31 100 PRO A N 1
ATOM 717 C CA . PRO A 1 100 ? -7.920 -13.276 7.513 1.00 98.31 100 PRO A CA 1
ATOM 718 C C . PRO A 1 100 ? -8.181 -13.854 6.117 1.00 98.31 100 PRO A C 1
ATOM 720 O O . PRO A 1 100 ? -8.355 -15.055 5.964 1.00 98.31 100 PRO A O 1
ATOM 723 N N . GLU A 1 101 ? -8.124 -13.006 5.090 1.00 98.31 101 GLU A N 1
ATOM 724 C CA . GLU A 1 101 ? -8.313 -13.403 3.695 1.00 98.31 101 GLU A CA 1
ATOM 725 C C . GLU A 1 101 ? -7.060 -14.039 3.088 1.00 98.31 101 GLU A C 1
ATOM 727 O O . GLU A 1 101 ? -7.096 -14.447 1.935 1.00 98.31 101 GLU A O 1
ATOM 732 N N . GLY A 1 102 ? -5.925 -14.082 3.798 1.00 97.62 102 GLY A N 1
ATOM 733 C CA . GLY A 1 102 ? -4.662 -14.611 3.270 1.00 97.62 102 GLY A CA 1
ATOM 734 C C . GLY A 1 102 ? -4.004 -13.738 2.192 1.00 97.62 102 GLY A C 1
ATOM 735 O O . GLY A 1 102 ? -3.183 -14.226 1.413 1.00 97.62 102 GLY A O 1
ATOM 736 N N . ILE A 1 103 ? -4.353 -12.450 2.111 1.00 98.38 103 ILE A N 1
ATOM 737 C CA . ILE A 1 103 ? -3.694 -11.491 1.212 1.00 98.38 103 ILE A CA 1
ATOM 738 C C . ILE A 1 103 ? -2.313 -11.156 1.779 1.00 98.38 103 ILE A C 1
ATOM 740 O O . ILE A 1 103 ? -2.162 -10.842 2.961 1.00 98.38 103 ILE A O 1
ATOM 744 N N . ASN A 1 104 ? -1.290 -11.132 0.921 1.00 98.06 104 ASN A N 1
ATOM 745 C CA . ASN A 1 104 ? 0.025 -10.624 1.305 1.00 98.06 104 ASN A CA 1
ATOM 746 C C . ASN A 1 104 ? -0.023 -9.091 1.463 1.00 98.06 104 ASN A C 1
ATOM 748 O O . ASN A 1 104 ? 0.330 -8.343 0.549 1.00 98.06 104 ASN A O 1
ATOM 752 N N . ALA A 1 105 ? -0.468 -8.620 2.629 1.00 97.81 105 ALA A N 1
ATOM 753 C CA . ALA A 1 105 ? -0.658 -7.201 2.918 1.00 97.81 105 ALA A CA 1
ATOM 754 C C . ALA A 1 105 ? 0.653 -6.392 2.874 1.00 97.81 105 ALA A C 1
ATOM 756 O O . ALA A 1 105 ? 0.643 -5.219 2.513 1.00 97.81 105 ALA A O 1
ATOM 757 N N . MET A 1 106 ? 1.808 -6.995 3.161 1.00 97.94 106 MET A N 1
ATOM 758 C CA . MET A 1 106 ? 3.097 -6.326 2.954 1.00 97.94 106 MET A CA 1
ATOM 759 C C . MET A 1 106 ? 3.357 -6.075 1.459 1.00 97.94 106 MET A C 1
ATOM 761 O O . MET A 1 106 ? 3.784 -4.979 1.084 1.00 97.94 106 MET A O 1
ATOM 765 N N . LYS A 1 107 ? 3.055 -7.049 0.588 1.00 98.00 107 LYS A N 1
ATOM 766 C CA . LYS A 1 107 ? 3.116 -6.845 -0.869 1.00 98.00 107 LYS A CA 1
ATOM 767 C C . LYS A 1 107 ? 2.097 -5.792 -1.307 1.00 98.00 107 LYS A C 1
ATOM 769 O O . LYS A 1 107 ? 2.462 -4.916 -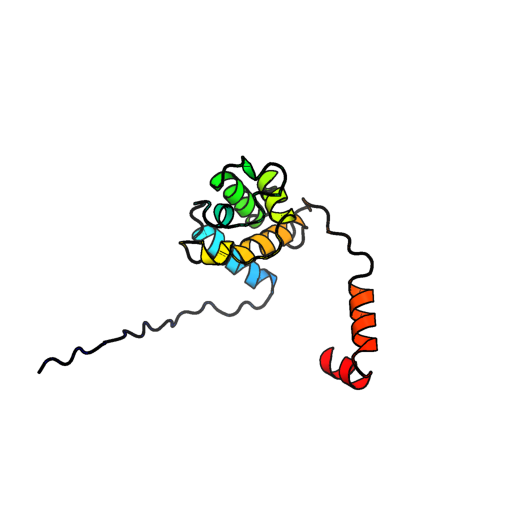2.082 1.00 98.00 107 LYS A O 1
ATOM 774 N N . MET A 1 108 ? 0.883 -5.814 -0.754 1.00 98.25 108 MET A N 1
ATOM 775 C CA . MET A 1 108 ? -0.143 -4.789 -0.986 1.00 98.25 108 MET A CA 1
ATOM 776 C C . MET A 1 108 ? 0.399 -3.378 -0.722 1.00 98.25 108 MET A C 1
ATOM 778 O O . MET A 1 108 ? 0.330 -2.529 -1.607 1.00 98.25 108 MET A O 1
ATOM 782 N N . MET A 1 109 ? 1.035 -3.150 0.432 1.00 97.94 109 MET A N 1
ATOM 783 C CA . MET A 1 109 ? 1.645 -1.856 0.769 1.00 97.94 109 MET A CA 1
ATOM 784 C C . MET A 1 109 ? 2.767 -1.458 -0.201 1.00 97.94 109 MET A C 1
ATOM 786 O O . MET A 1 109 ? 2.864 -0.295 -0.588 1.00 97.94 109 MET A O 1
ATOM 790 N N . ARG A 1 110 ? 3.611 -2.409 -0.628 1.00 96.81 110 ARG A N 1
ATOM 791 C CA . ARG A 1 110 ? 4.676 -2.146 -1.614 1.00 96.81 110 ARG A CA 1
ATOM 792 C C . ARG A 1 110 ? 4.108 -1.738 -2.973 1.00 96.81 110 ARG A C 1
ATOM 794 O O . ARG A 1 110 ? 4.586 -0.769 -3.555 1.00 96.81 110 ARG A O 1
ATOM 801 N N . VAL A 1 111 ? 3.083 -2.434 -3.458 1.00 97.44 111 VAL A N 1
ATOM 802 C CA . VAL A 1 111 ? 2.440 -2.120 -4.743 1.00 97.44 111 VAL A CA 1
ATOM 803 C C . VAL A 1 111 ? 1.692 -0.787 -4.673 1.00 97.44 111 VAL A C 1
ATOM 805 O O . VAL A 1 111 ? 1.819 0.033 -5.580 1.00 97.44 111 VAL A O 1
ATOM 808 N N . ALA A 1 112 ? 1.006 -0.505 -3.563 1.00 97.69 112 ALA A N 1
ATOM 809 C CA . ALA A 1 112 ? 0.396 0.801 -3.326 1.00 97.69 112 ALA A CA 1
ATOM 810 C C . ALA A 1 112 ? 1.446 1.927 -3.303 1.00 97.69 112 ALA A C 1
ATOM 812 O O . ALA A 1 112 ? 1.222 2.990 -3.877 1.00 97.69 112 ALA A O 1
ATOM 813 N N . ARG A 1 113 ? 2.637 1.684 -2.734 1.00 96.62 113 ARG A N 1
ATOM 814 C CA . ARG A 1 113 ? 3.759 2.635 -2.795 1.00 96.62 113 ARG A CA 1
ATOM 815 C C . ARG A 1 113 ? 4.257 2.873 -4.220 1.00 96.62 113 ARG A C 1
ATOM 817 O O . ARG A 1 113 ? 4.538 4.014 -4.570 1.00 96.62 113 ARG A O 1
ATOM 824 N N . MET A 1 114 ? 4.359 1.827 -5.042 1.00 95.31 114 MET A N 1
ATOM 825 C CA . MET A 1 114 ? 4.723 1.964 -6.461 1.00 95.31 114 MET A CA 1
ATOM 826 C C . MET A 1 114 ? 3.711 2.837 -7.211 1.00 95.31 114 MET A C 1
ATOM 828 O O . MET A 1 114 ? 4.109 3.724 -7.963 1.00 95.31 114 MET A O 1
ATOM 832 N N . SER A 1 115 ? 2.416 2.637 -6.952 1.00 95.94 115 SER A N 1
ATOM 833 C CA . SER A 1 115 ? 1.351 3.509 -7.462 1.00 95.94 115 SER A CA 1
ATOM 834 C C . SER A 1 115 ? 1.527 4.959 -6.999 1.00 95.94 115 SER A C 1
ATOM 836 O O . SER A 1 115 ? 1.557 5.879 -7.814 1.00 95.94 115 SER A O 1
ATOM 838 N N . ALA A 1 116 ? 1.757 5.170 -5.699 1.00 96.19 116 ALA A N 1
ATOM 839 C CA . ALA A 1 116 ? 1.958 6.498 -5.124 1.00 96.19 116 ALA A CA 1
ATOM 840 C C . ALA A 1 116 ? 3.199 7.225 -5.678 1.00 96.19 116 ALA A C 1
ATOM 842 O O . ALA A 1 116 ? 3.211 8.451 -5.767 1.00 96.19 116 ALA A O 1
ATOM 843 N N . LEU A 1 117 ? 4.234 6.493 -6.091 1.00 95.06 117 LEU A N 1
ATOM 844 C CA . LEU A 1 117 ? 5.424 7.049 -6.748 1.00 95.06 117 LEU A CA 1
ATOM 845 C C . LEU A 1 117 ? 5.226 7.318 -8.250 1.00 95.06 117 LEU A C 1
ATOM 847 O O . LEU A 1 117 ? 6.096 7.928 -8.876 1.00 95.06 117 LEU A O 1
ATOM 851 N N . GLY A 1 118 ? 4.096 6.888 -8.814 1.00 93.38 118 GLY A N 1
ATOM 852 C CA . GLY A 1 118 ? 3.774 6.980 -10.237 1.00 93.38 118 GLY A CA 1
ATOM 853 C C . GLY A 1 118 ? 4.428 5.904 -11.104 1.00 93.38 118 GLY A C 1
ATOM 854 O O . GLY A 1 118 ? 4.413 5.996 -12.327 1.00 93.38 118 GLY A O 1
ATOM 855 N N . SER A 1 119 ? 4.994 4.853 -10.502 1.00 90.44 119 SER A N 1
ATOM 856 C CA . SER A 1 119 ? 5.688 3.781 -11.232 1.00 90.44 119 SER A CA 1
ATOM 857 C C . SER A 1 119 ? 4.752 2.874 -12.040 1.00 90.44 119 SER A C 1
ATOM 859 O O . SER A 1 119 ? 5.233 2.059 -12.819 1.00 90.44 119 SER A O 1
ATOM 861 N N . LEU A 1 120 ? 3.435 2.995 -11.844 1.00 89.06 120 LEU A N 1
ATOM 862 C CA . LEU A 1 120 ? 2.404 2.209 -12.531 1.00 89.06 120 LEU A CA 1
ATOM 863 C C . LEU A 1 120 ? 1.555 3.051 -13.507 1.00 89.06 120 LEU A C 1
ATOM 865 O O . LEU A 1 120 ? 0.534 2.575 -13.993 1.00 89.06 120 LEU A O 1
ATOM 869 N N . GLY A 1 121 ? 1.983 4.282 -13.813 1.00 84.38 121 GLY A N 1
ATOM 870 C CA . GLY A 1 121 ? 1.362 5.152 -14.823 1.00 84.38 121 GLY A CA 1
ATOM 871 C C . GLY A 1 121 ? 0.500 6.290 -14.268 1.00 84.38 121 GLY A C 1
ATOM 872 O O . GLY A 1 121 ? 0.247 7.255 -14.985 1.00 84.38 121 GLY A O 1
ATOM 873 N N . ALA A 1 122 ? 0.087 6.239 -12.997 1.00 87.88 122 ALA A N 1
ATOM 874 C CA . ALA A 1 122 ? -0.601 7.360 -12.354 1.00 87.88 122 ALA A CA 1
ATOM 875 C C . ALA A 1 122 ? 0.344 8.536 -12.039 1.00 87.88 122 ALA A C 1
ATOM 877 O O . ALA A 1 122 ? 1.542 8.329 -11.828 1.00 87.88 122 ALA A O 1
ATOM 878 N N . PRO A 1 123 ? -0.177 9.770 -11.887 1.00 91.62 123 PRO A N 1
ATOM 879 C CA . PRO A 1 123 ? 0.605 10.878 -11.350 1.00 91.62 123 PRO A CA 1
ATOM 880 C C . PRO A 1 123 ? 1.169 10.554 -9.962 1.00 91.62 123 PRO A C 1
ATOM 882 O O . PRO A 1 123 ? 0.493 9.934 -9.131 1.00 91.62 123 PRO A O 1
ATOM 885 N N . ARG A 1 124 ? 2.394 11.014 -9.700 1.00 93.69 124 ARG A N 1
ATOM 886 C CA . ARG A 1 124 ? 3.061 10.888 -8.399 1.00 93.69 124 ARG A CA 1
ATOM 887 C C . ARG A 1 124 ? 2.258 11.603 -7.301 1.00 93.69 124 ARG A C 1
ATOM 889 O O . ARG A 1 124 ? 1.809 12.726 -7.502 1.00 93.69 124 ARG A O 1
ATOM 896 N N . LYS A 1 125 ? 2.130 10.957 -6.139 1.00 93.56 125 LYS A N 1
ATOM 897 C CA . LYS A 1 125 ? 1.416 11.431 -4.935 1.00 93.56 125 LYS A CA 1
ATOM 898 C C . LYS A 1 125 ? 2.323 11.599 -3.712 1.00 93.56 125 LYS A C 1
ATOM 900 O O . LYS A 1 125 ? 1.993 12.378 -2.831 1.00 93.56 125 LYS A O 1
ATOM 905 N N . ILE A 1 126 ? 3.459 10.897 -3.662 1.00 92.81 126 ILE A N 1
ATOM 906 C CA . ILE A 1 126 ? 4.473 11.044 -2.602 1.00 92.81 126 ILE A CA 1
ATOM 907 C C . ILE A 1 126 ? 5.834 11.392 -3.191 1.00 92.81 126 ILE A C 1
ATOM 909 O O . ILE A 1 126 ? 6.152 11.010 -4.322 1.00 92.81 126 ILE A O 1
ATOM 913 N N . ALA A 1 127 ? 6.665 12.084 -2.416 1.00 89.88 127 ALA A N 1
ATOM 914 C CA . ALA A 1 127 ? 8.047 12.322 -2.801 1.00 89.88 127 ALA A CA 1
ATOM 915 C C . ALA A 1 127 ? 8.850 11.003 -2.759 1.00 89.88 127 ALA A C 1
ATOM 917 O O . ALA A 1 127 ? 8.672 10.186 -1.848 1.00 89.88 127 ALA A O 1
ATOM 918 N N . PRO A 1 128 ? 9.751 10.753 -3.725 1.00 84.12 128 PRO A N 1
ATOM 919 C CA . PRO A 1 128 ? 10.706 9.664 -3.594 1.00 84.12 128 PRO A CA 1
ATOM 920 C C . PRO A 1 128 ? 11.608 9.932 -2.386 1.00 84.12 128 PRO A C 1
ATOM 922 O O . PRO A 1 128 ? 12.017 11.064 -2.137 1.00 84.12 128 PRO A O 1
ATOM 925 N N . ARG A 1 129 ? 11.956 8.877 -1.644 1.00 78.00 129 ARG A N 1
ATOM 926 C CA . ARG A 1 129 ? 12.975 8.989 -0.600 1.00 78.00 129 ARG A CA 1
ATOM 927 C C . ARG A 1 129 ? 14.319 9.206 -1.288 1.00 78.00 129 ARG A C 1
ATOM 929 O O . ARG A 1 129 ? 14.841 8.285 -1.912 1.00 78.00 129 ARG A O 1
ATOM 936 N N . GLU A 1 130 ? 14.861 10.414 -1.197 1.00 70.69 130 GLU A N 1
ATOM 937 C CA . GLU A 1 130 ? 16.198 10.694 -1.709 1.00 70.69 130 GLU A CA 1
ATOM 938 C C . GLU A 1 130 ? 17.244 10.015 -0.824 1.00 70.69 130 GLU A C 1
ATOM 940 O O . GLU A 1 130 ? 17.530 10.466 0.283 1.00 70.69 130 GLU A O 1
ATOM 945 N N . GLU A 1 131 ? 17.858 8.944 -1.324 1.00 67.75 131 GLU A N 1
ATOM 946 C CA . GLU A 1 131 ? 19.111 8.439 -0.769 1.00 67.75 131 GLU A CA 1
ATOM 947 C C . GLU A 1 131 ? 20.243 8.697 -1.762 1.00 67.75 131 GLU A C 1
ATOM 949 O O . GLU A 1 131 ? 20.581 7.878 -2.624 1.00 67.75 131 GLU A O 1
ATOM 954 N N . LYS A 1 132 ? 20.815 9.900 -1.656 1.00 71.62 132 LYS A N 1
ATOM 955 C CA . LYS A 1 132 ? 21.911 10.349 -2.517 1.00 71.62 132 LYS A CA 1
ATOM 956 C C . LYS A 1 132 ? 23.073 9.362 -2.425 1.00 71.62 132 LYS A C 1
ATOM 958 O O . LYS A 1 132 ? 23.681 9.177 -1.373 1.00 71.62 132 LYS A O 1
ATOM 963 N N . GLY A 1 133 ? 23.390 8.739 -3.557 1.00 73.19 133 GLY A N 1
ATOM 964 C CA . GLY A 1 133 ? 24.518 7.823 -3.674 1.00 73.19 133 GLY A CA 1
ATOM 965 C C . GLY A 1 133 ? 24.274 6.402 -3.165 1.00 73.19 133 GLY A C 1
ATOM 966 O O . GLY A 1 133 ? 25.262 5.691 -3.021 1.00 73.19 133 GLY A O 1
ATOM 967 N N . PHE A 1 134 ? 23.030 5.954 -2.937 1.00 78.81 134 PHE A N 1
ATOM 968 C CA . PHE A 1 134 ? 22.729 4.552 -2.585 1.00 78.81 134 PHE A CA 1
ATOM 969 C C . PHE A 1 134 ? 23.400 3.553 -3.544 1.00 78.81 134 PHE A C 1
ATOM 971 O O . PHE A 1 134 ? 24.206 2.727 -3.123 1.00 78.81 134 PHE A O 1
ATOM 978 N N . PHE A 1 135 ? 23.181 3.706 -4.854 1.00 79.56 135 PHE A N 1
ATOM 979 C CA . PHE A 1 135 ? 23.822 2.856 -5.865 1.00 79.56 135 PHE A CA 1
ATOM 980 C C . PHE A 1 135 ? 25.344 3.014 -5.903 1.00 79.56 135 PHE A C 1
ATOM 982 O O . PHE A 1 135 ? 26.056 2.034 -6.093 1.00 79.56 135 PHE A O 1
ATOM 989 N N . ARG A 1 136 ? 25.862 4.224 -5.651 1.00 80.88 136 ARG A N 1
ATOM 990 C CA . ARG A 1 136 ? 27.311 4.460 -5.555 1.00 80.88 136 ARG A CA 1
ATOM 991 C C . ARG A 1 136 ? 27.919 3.720 -4.360 1.00 80.88 136 ARG A C 1
ATOM 993 O O . ARG A 1 136 ? 29.009 3.178 -4.482 1.00 80.88 136 ARG A O 1
ATOM 1000 N N . ARG A 1 137 ? 27.216 3.677 -3.223 1.00 83.31 137 ARG A N 1
ATOM 1001 C CA . ARG A 1 137 ? 27.619 2.930 -2.021 1.00 83.31 137 ARG A CA 1
ATOM 1002 C C . ARG A 1 137 ? 27.564 1.423 -2.253 1.00 83.31 137 ARG A C 1
ATOM 1004 O O . ARG A 1 137 ? 28.508 0.745 -1.871 1.00 83.31 137 ARG A O 1
ATOM 1011 N N . ILE A 1 138 ? 26.523 0.917 -2.921 1.00 85.69 138 ILE A N 1
ATOM 1012 C CA . ILE A 1 138 ? 26.448 -0.498 -3.326 1.00 85.69 138 ILE A CA 1
ATOM 1013 C C . ILE A 1 138 ? 27.607 -0.852 -4.261 1.00 85.69 138 ILE A C 1
ATOM 1015 O O . ILE A 1 138 ? 28.282 -1.850 -4.031 1.00 85.69 138 ILE A O 1
ATOM 1019 N N . GLY A 1 139 ? 27.876 -0.022 -5.274 1.00 81.50 139 GLY A N 1
ATOM 1020 C CA . GLY A 1 139 ? 28.989 -0.230 -6.202 1.00 81.50 139 GLY A CA 1
ATOM 1021 C C . GLY A 1 139 ? 30.343 -0.243 -5.492 1.00 81.50 139 GLY A C 1
ATOM 1022 O O . GLY A 1 139 ? 31.123 -1.170 -5.686 1.00 81.50 139 GLY A O 1
ATOM 1023 N N . ALA A 1 140 ? 30.588 0.723 -4.603 1.00 84.38 140 ALA A N 1
ATOM 1024 C CA . ALA A 1 140 ? 31.806 0.765 -3.796 1.00 84.38 140 ALA A CA 1
ATOM 1025 C C . ALA A 1 140 ? 31.938 -0.461 -2.876 1.00 84.38 140 ALA A C 1
ATOM 1027 O O . ALA A 1 140 ? 33.013 -1.042 -2.783 1.00 84.38 140 ALA A O 1
ATOM 1028 N N . PHE A 1 141 ? 30.852 -0.894 -2.227 1.00 84.75 141 PHE A N 1
ATOM 1029 C CA . PHE A 1 141 ? 30.859 -2.100 -1.397 1.00 84.75 141 PHE A CA 1
ATOM 1030 C C . PHE A 1 141 ? 31.162 -3.354 -2.225 1.00 84.75 141 PHE A C 1
ATOM 1032 O O . PHE A 1 141 ? 32.004 -4.154 -1.831 1.00 84.75 141 PHE A O 1
ATOM 1039 N N . SER A 1 142 ? 30.543 -3.489 -3.403 1.00 85.12 142 SER A N 1
ATOM 1040 C CA . SER A 1 142 ? 30.818 -4.589 -4.332 1.00 85.12 142 SER A CA 1
ATOM 1041 C C . SER A 1 142 ? 32.295 -4.632 -4.731 1.00 85.12 142 SER A C 1
ATOM 1043 O O . SER A 1 142 ? 32.894 -5.698 -4.699 1.00 85.12 142 SER A O 1
ATOM 1045 N N . GLN A 1 143 ? 32.891 -3.482 -5.057 1.00 82.31 143 GLN A N 1
ATOM 1046 C CA . GLN A 1 143 ? 34.306 -3.373 -5.439 1.00 82.31 143 GLN A CA 1
ATOM 1047 C C . GLN A 1 143 ? 35.278 -3.664 -4.288 1.00 82.31 143 GLN A C 1
ATOM 1049 O O . GLN A 1 143 ? 36.391 -4.114 -4.531 1.00 82.31 143 GLN A O 1
ATOM 1054 N N . LEU A 1 144 ? 34.881 -3.398 -3.041 1.00 85.94 144 LEU A N 1
ATOM 1055 C CA . LEU A 1 144 ? 35.705 -3.662 -1.857 1.00 85.94 144 LEU A CA 1
ATOM 1056 C C . LEU A 1 144 ? 35.631 -5.113 -1.369 1.00 85.94 144 LEU A C 1
ATOM 1058 O O . LEU A 1 144 ? 36.495 -5.531 -0.603 1.00 85.94 144 LEU A O 1
ATOM 1062 N N . GLN A 1 145 ? 34.570 -5.846 -1.708 1.00 86.56 145 GLN A N 1
ATOM 1063 C CA . GLN A 1 145 ? 34.317 -7.194 -1.181 1.00 86.56 145 GLN A CA 1
ATOM 1064 C C . GLN A 1 145 ? 34.555 -8.307 -2.197 1.00 86.56 145 GLN A C 1
ATOM 1066 O O . GLN A 1 145 ? 34.747 -9.449 -1.791 1.00 86.56 145 GLN A O 1
ATOM 1071 N N . PHE A 1 146 ? 34.553 -7.987 -3.489 1.00 85.06 146 PHE A N 1
ATOM 1072 C CA . PHE A 1 146 ? 34.684 -8.963 -4.562 1.00 85.06 146 PHE A CA 1
ATOM 1073 C C . PHE A 1 146 ? 35.811 -8.568 -5.515 1.00 85.06 146 PHE A C 1
ATOM 1075 O O . PHE A 1 146 ? 36.040 -7.385 -5.775 1.00 85.06 146 PHE A O 1
ATOM 1082 N N . SER A 1 147 ? 36.501 -9.568 -6.059 1.00 86.12 147 SER A N 1
ATOM 1083 C CA . SER A 1 147 ? 37.415 -9.374 -7.187 1.00 86.12 147 SER A CA 1
ATOM 1084 C C . SER A 1 147 ? 36.652 -8.961 -8.454 1.00 86.12 147 SER A C 1
ATOM 1086 O O . SER A 1 147 ? 35.445 -9.175 -8.567 1.00 86.12 147 SER A O 1
ATOM 1088 N N . ALA A 1 148 ? 37.351 -8.379 -9.434 1.00 82.94 148 ALA A N 1
ATOM 1089 C CA . ALA A 1 148 ? 36.743 -7.996 -10.711 1.00 82.94 148 ALA A CA 1
ATOM 1090 C C . ALA A 1 148 ? 36.042 -9.184 -11.405 1.00 82.94 148 ALA A C 1
ATOM 1092 O O . ALA A 1 148 ? 34.915 -9.030 -11.875 1.00 82.94 148 ALA A O 1
ATOM 1093 N N . ASP A 1 149 ? 36.658 -10.369 -11.367 1.00 84.44 149 ASP A N 1
ATOM 1094 C CA . ASP A 1 149 ? 36.123 -11.600 -11.962 1.00 84.44 149 ASP A CA 1
ATOM 1095 C C . ASP A 1 149 ? 34.841 -12.078 -11.256 1.00 84.44 149 ASP A C 1
ATOM 1097 O O . ASP A 1 149 ? 33.892 -12.542 -11.892 1.00 84.44 149 ASP A O 1
ATOM 1101 N N . GLU A 1 150 ? 34.770 -11.945 -9.928 1.00 76.12 150 GLU A N 1
ATOM 1102 C CA . GLU A 1 150 ? 33.561 -12.263 -9.162 1.00 76.12 150 GLU A CA 1
ATOM 1103 C C . GLU A 1 150 ? 32.437 -11.268 -9.458 1.00 76.12 150 GLU A C 1
ATOM 1105 O O . GLU A 1 150 ? 31.296 -11.679 -9.669 1.00 76.12 150 GLU A O 1
ATOM 1110 N N . ILE A 1 151 ? 32.746 -9.972 -9.531 1.00 78.81 151 ILE A N 1
ATOM 1111 C CA . ILE A 1 151 ? 31.767 -8.936 -9.883 1.00 78.81 151 ILE A CA 1
ATOM 1112 C C . ILE A 1 151 ? 31.166 -9.222 -11.262 1.00 78.81 151 ILE A C 1
ATOM 1114 O O . ILE A 1 151 ? 29.944 -9.224 -11.407 1.00 78.81 151 ILE A O 1
ATOM 1118 N N . GLU A 1 152 ? 32.005 -9.520 -12.253 1.00 81.75 152 GLU A N 1
ATOM 1119 C CA . GLU A 1 152 ? 31.564 -9.855 -13.607 1.00 81.75 152 GLU A CA 1
ATOM 1120 C C . GLU A 1 152 ? 30.691 -11.117 -13.641 1.00 81.75 152 GLU A C 1
ATOM 1122 O O . GLU A 1 152 ? 29.687 -11.156 -14.352 1.00 81.75 152 GLU A O 1
ATOM 1127 N N . LYS A 1 153 ? 31.033 -12.132 -12.841 1.00 81.44 153 LYS A N 1
ATOM 1128 C CA . LYS A 1 153 ? 30.268 -13.380 -12.736 1.00 81.44 153 LYS A CA 1
ATOM 1129 C C . LYS A 1 153 ? 28.884 -13.193 -12.107 1.00 81.44 153 LYS A C 1
ATOM 1131 O O . LYS A 1 153 ? 27.954 -13.889 -12.502 1.00 81.44 153 LYS A O 1
ATOM 1136 N N . TRP A 1 154 ? 28.746 -12.308 -11.119 1.00 70.62 154 TRP A N 1
ATOM 1137 C CA . TRP A 1 154 ? 27.484 -12.090 -10.396 1.00 70.62 154 TRP A CA 1
ATOM 1138 C C . TRP A 1 154 ? 26.571 -11.034 -11.037 1.00 70.62 154 TRP A C 1
ATOM 1140 O O . TRP A 1 154 ? 25.369 -11.043 -10.777 1.00 70.62 154 TRP A O 1
ATOM 1150 N N . GLN A 1 155 ? 27.115 -10.113 -11.839 1.00 67.00 155 GLN A N 1
ATOM 1151 C CA . GLN A 1 155 ? 26.349 -9.042 -12.496 1.00 67.00 155 GLN A CA 1
ATOM 1152 C C . GLN A 1 155 ? 25.784 -9.424 -13.875 1.00 67.00 155 GLN A C 1
ATOM 1154 O O . GLN A 1 155 ? 25.104 -8.598 -14.489 1.00 67.00 155 GLN A O 1
ATOM 1159 N N . ARG A 1 156 ? 26.066 -10.639 -14.361 1.00 48.62 156 ARG A N 1
ATOM 1160 C CA . ARG A 1 156 ? 25.626 -11.149 -15.665 1.00 48.62 156 ARG A CA 1
ATOM 1161 C C . ARG A 1 156 ? 24.389 -12.039 -15.573 1.00 48.62 156 ARG A C 1
ATOM 1163 O O . ARG A 1 156 ? 24.295 -12.830 -14.610 1.00 48.62 156 ARG A O 1
#

Secondary structure (DSSP, 8-state):
---------------PPPPPSSHHHHHHHHHHHHHHH-----HHHHT-GGGGTSTTGGGS-HHHHHHHHHHHHTTS---HHHHHHHHH-----HHHHT-TT---HHHHHHHHHHHHTTTTSSPP-S-----TTHHHHHHHHHHHHS-HHHHHHH--

Radius of gyration: 20.64 Å; chains: 1; bounding box: 50×65×37 Å